Protein AF-A0A6C0H748-F1 (afdb_monomer)

Structure (mmCIF, N/CA/C/O backbone):
data_AF-A0A6C0H748-F1
#
_entry.id   AF-A0A6C0H748-F1
#
loop_
_atom_site.group_PDB
_atom_site.id
_atom_site.type_symbol
_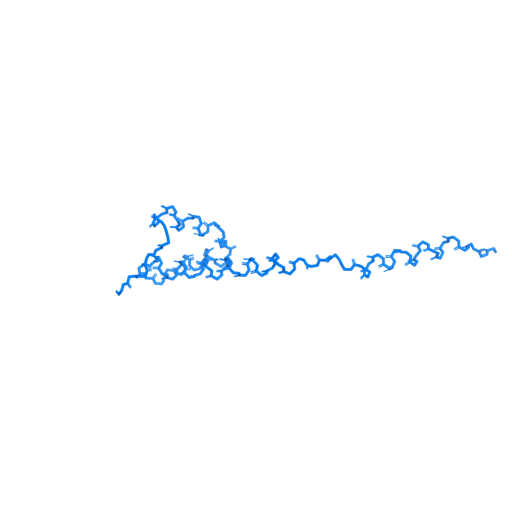atom_site.label_atom_id
_atom_site.label_alt_id
_atom_site.label_comp_id
_atom_site.label_asym_id
_atom_site.label_entity_id
_atom_site.label_seq_id
_atom_site.pdbx_PDB_ins_code
_atom_site.Cartn_x
_atom_site.Cartn_y
_atom_site.Cartn_z
_atom_site.occupancy
_atom_site.B_iso_or_equiv
_atom_site.auth_seq_id
_atom_site.auth_comp_id
_atom_site.auth_asym_id
_atom_site.auth_atom_id
_atom_site.pdbx_PDB_model_num
ATOM 1 N N . MET A 1 1 ? 30.036 -31.755 -44.510 1.00 51.31 1 MET A N 1
ATOM 2 C CA . MET A 1 1 ? 29.430 -30.453 -44.857 1.00 51.31 1 MET A CA 1
ATOM 3 C C . MET A 1 1 ? 29.113 -29.741 -43.559 1.00 51.31 1 MET A C 1
ATOM 5 O O . MET A 1 1 ? 28.197 -30.150 -42.863 1.00 51.31 1 MET A O 1
ATOM 9 N N . HIS A 1 2 ? 29.948 -28.777 -43.183 1.00 49.84 2 HIS A N 1
ATOM 10 C CA . HIS A 1 2 ? 29.720 -27.914 -42.027 1.00 49.84 2 HIS A CA 1
ATOM 11 C C . HIS A 1 2 ? 28.736 -26.833 -42.486 1.00 49.84 2 HIS A C 1
ATOM 13 O O . HIS A 1 2 ? 28.998 -26.193 -43.504 1.00 49.84 2 HIS A O 1
ATOM 19 N N . ASN A 1 3 ? 27.566 -26.740 -41.852 1.00 52.53 3 ASN A N 1
ATOM 20 C CA . ASN A 1 3 ? 26.526 -25.788 -42.235 1.00 52.53 3 ASN A CA 1
ATOM 21 C C . ASN A 1 3 ? 26.639 -24.549 -41.327 1.00 52.53 3 ASN A C 1
ATOM 23 O O . ASN A 1 3 ? 26.150 -24.604 -40.198 1.00 52.53 3 ASN A O 1
ATOM 27 N N . PRO A 1 4 ? 27.278 -23.460 -41.793 1.00 57.03 4 PRO A N 1
ATOM 28 C CA . PRO A 1 4 ? 27.560 -22.282 -40.970 1.00 57.03 4 PRO A CA 1
ATOM 29 C C . PRO A 1 4 ? 26.292 -21.548 -40.507 1.00 57.03 4 PRO A C 1
ATOM 31 O O . PRO A 1 4 ? 26.331 -20.816 -39.526 1.00 57.03 4 PRO A O 1
ATOM 34 N N . TYR A 1 5 ? 25.145 -21.787 -41.151 1.00 57.72 5 TYR A N 1
ATOM 35 C CA . TYR A 1 5 ? 23.887 -21.111 -40.826 1.00 57.72 5 TYR A CA 1
ATOM 36 C C . TYR A 1 5 ? 23.222 -21.614 -39.537 1.00 57.72 5 TYR A C 1
ATOM 38 O O . TYR A 1 5 ? 22.344 -20.945 -39.006 1.00 57.72 5 TYR A O 1
ATOM 46 N N . MET A 1 6 ? 23.604 -22.795 -39.035 1.00 56.47 6 MET A N 1
ATOM 47 C CA . MET A 1 6 ? 23.005 -23.366 -37.818 1.00 56.47 6 MET A CA 1
ATOM 48 C C . MET A 1 6 ? 23.680 -22.845 -36.535 1.00 56.47 6 MET A C 1
ATOM 50 O O . MET A 1 6 ? 23.052 -22.790 -35.479 1.00 56.47 6 MET A O 1
ATOM 54 N N . GLU A 1 7 ? 24.949 -22.438 -36.631 1.00 58.84 7 GLU A N 1
ATOM 55 C CA . GLU A 1 7 ? 25.718 -21.864 -35.520 1.00 58.84 7 GLU A CA 1
ATOM 56 C C . GLU A 1 7 ? 25.298 -20.415 -35.242 1.00 58.84 7 GLU A C 1
ATOM 58 O O . GLU A 1 7 ? 25.077 -20.054 -34.088 1.00 58.84 7 GLU A O 1
ATOM 63 N N . GLU A 1 8 ? 25.083 -19.608 -36.287 1.00 57.81 8 GLU A N 1
ATOM 64 C CA . GLU A 1 8 ? 24.642 -18.209 -36.152 1.00 57.81 8 GLU A CA 1
ATOM 65 C C . GLU A 1 8 ? 23.304 -18.087 -35.407 1.00 57.81 8 GLU A C 1
ATOM 67 O O . GLU A 1 8 ? 23.177 -17.273 -34.492 1.00 57.81 8 GLU A O 1
ATOM 72 N N . THR A 1 9 ? 22.334 -18.960 -35.707 1.00 58.53 9 THR A N 1
ATOM 73 C CA . THR A 1 9 ? 21.026 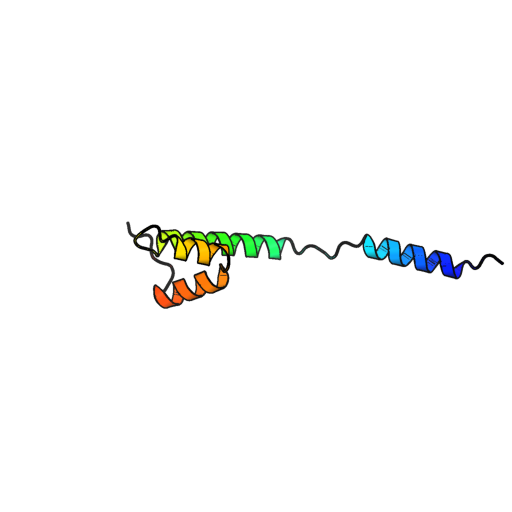-18.960 -35.029 1.00 58.53 9 THR A CA 1
ATOM 74 C C . THR A 1 9 ? 21.115 -19.292 -33.540 1.00 58.53 9 THR A C 1
ATOM 76 O O . THR A 1 9 ? 20.363 -18.743 -32.739 1.00 58.53 9 THR A O 1
ATOM 79 N N . TYR A 1 10 ? 22.049 -20.163 -33.147 1.00 57.34 10 TYR A N 1
ATOM 80 C CA . TYR A 1 10 ? 22.238 -20.541 -31.745 1.00 57.34 10 TYR A CA 1
ATOM 81 C C . TYR A 1 10 ? 22.882 -19.410 -30.929 1.00 57.34 10 TYR A C 1
ATOM 83 O O . TYR A 1 10 ? 22.488 -19.162 -29.787 1.00 57.34 10 TYR A O 1
ATOM 91 N N . TYR A 1 11 ? 23.844 -18.691 -31.516 1.00 57.78 11 TYR A N 1
ATOM 92 C CA . TYR A 1 11 ? 24.479 -17.542 -30.869 1.00 57.78 11 TYR A CA 1
ATOM 93 C C . TYR A 1 11 ? 23.525 -16.350 -30.712 1.00 57.78 11 TYR A C 1
ATOM 95 O O . TYR A 1 11 ? 23.571 -15.680 -29.677 1.00 57.78 11 TYR A O 1
ATOM 103 N N . ASP A 1 12 ? 22.633 -16.116 -31.678 1.00 60.97 12 ASP A N 1
ATOM 104 C CA . ASP A 1 12 ? 21.625 -15.051 -31.597 1.00 60.97 12 ASP A CA 1
ATOM 105 C C . ASP A 1 12 ? 20.607 -15.284 -30.469 1.00 60.97 12 ASP A C 1
ATOM 107 O O . ASP A 1 12 ? 20.298 -14.356 -29.712 1.00 60.97 12 ASP A O 1
ATOM 111 N N . ASP A 1 13 ? 20.127 -16.520 -30.293 1.00 60.91 13 ASP A N 1
ATOM 112 C CA . ASP A 1 13 ? 19.205 -16.864 -29.203 1.00 60.91 13 ASP A CA 1
ATOM 113 C C . ASP A 1 13 ? 19.877 -16.755 -27.822 1.00 60.91 13 ASP A C 1
ATOM 115 O O . ASP A 1 13 ? 19.270 -16.237 -26.876 1.00 60.91 13 ASP A O 1
ATOM 119 N N . LEU A 1 14 ? 21.154 -17.145 -27.714 1.00 60.44 14 LEU A N 1
ATOM 120 C CA . LEU A 1 14 ? 21.947 -17.001 -26.487 1.00 60.44 14 LEU A CA 1
ATOM 121 C C . LEU A 1 14 ? 22.147 -15.521 -26.111 1.00 60.44 14 LEU A C 1
ATOM 123 O O . LEU A 1 14 ? 22.000 -15.138 -24.943 1.00 60.44 14 LEU A O 1
ATOM 127 N N . ASN A 1 15 ? 22.416 -14.668 -27.103 1.00 56.03 15 ASN A N 1
ATOM 128 C CA . ASN A 1 15 ? 22.553 -13.228 -26.895 1.00 56.03 15 ASN A CA 1
ATOM 129 C C . ASN A 1 15 ? 21.222 -12.609 -26.450 1.00 56.03 15 ASN A C 1
ATOM 131 O O . ASN A 1 15 ? 21.198 -11.782 -25.538 1.00 56.03 15 ASN A O 1
ATOM 135 N N . LYS A 1 16 ? 20.097 -13.067 -27.013 1.00 55.19 16 LYS A N 1
ATOM 136 C CA . LYS A 1 16 ? 18.743 -12.612 -26.657 1.00 55.19 16 LYS A CA 1
ATOM 137 C C . LYS A 1 16 ? 18.370 -12.906 -25.204 1.00 55.19 16 LYS A C 1
ATOM 139 O O . LYS A 1 16 ? 17.711 -12.077 -24.578 1.00 55.19 16 LYS A O 1
ATOM 144 N N . SER A 1 17 ? 18.836 -14.022 -24.640 1.00 54.91 17 SER A N 1
ATOM 145 C CA . SER A 1 17 ? 18.705 -14.309 -23.202 1.00 54.91 17 SER A CA 1
ATOM 146 C C . SER A 1 17 ? 19.580 -13.422 -22.300 1.00 54.91 17 SER A C 1
ATOM 148 O O . SER A 1 17 ? 19.232 -13.223 -21.136 1.00 54.91 17 SER A O 1
ATOM 150 N N . CYS A 1 18 ? 20.669 -12.843 -22.822 1.00 54.91 18 CYS A N 1
ATOM 151 C CA . CYS A 1 18 ? 21.531 -11.892 -22.105 1.00 54.91 18 CYS A CA 1
ATOM 152 C C . CYS A 1 18 ? 21.008 -10.446 -22.119 1.00 54.91 18 CYS A C 1
ATOM 154 O O . CYS A 1 18 ? 21.379 -9.656 -21.247 1.00 54.91 18 CYS A O 1
ATOM 156 N N . TYR A 1 19 ? 20.103 -10.093 -23.039 1.00 54.41 19 TYR A N 1
ATOM 157 C CA . TYR A 1 19 ? 19.354 -8.836 -22.985 1.00 54.41 19 TYR A CA 1
ATOM 158 C C . TYR A 1 19 ? 18.213 -8.964 -21.976 1.00 54.41 19 TYR A C 1
ATOM 160 O O . TYR A 1 19 ? 17.036 -9.071 -22.327 1.00 54.41 19 TYR A O 1
ATOM 168 N N . LEU A 1 20 ? 18.597 -8.958 -20.693 1.00 58.88 20 LEU A N 1
ATOM 169 C CA . LEU A 1 20 ? 17.713 -8.707 -19.561 1.00 58.88 20 LEU A CA 1
ATOM 170 C C . LEU A 1 20 ? 16.717 -7.616 -19.965 1.00 58.88 20 LEU A C 1
ATOM 172 O O . LEU A 1 20 ? 17.094 -6.468 -20.214 1.00 58.88 20 LEU A O 1
ATOM 176 N N . LYS A 1 21 ? 15.439 -7.991 -20.035 1.00 61.53 21 LYS A N 1
ATOM 177 C CA . LYS A 1 21 ? 14.325 -7.055 -20.180 1.00 61.53 21 LYS A CA 1
ATOM 178 C C . LYS A 1 21 ? 14.577 -5.904 -19.199 1.00 61.53 21 LYS A C 1
ATOM 180 O O . LYS A 1 21 ? 14.802 -6.207 -1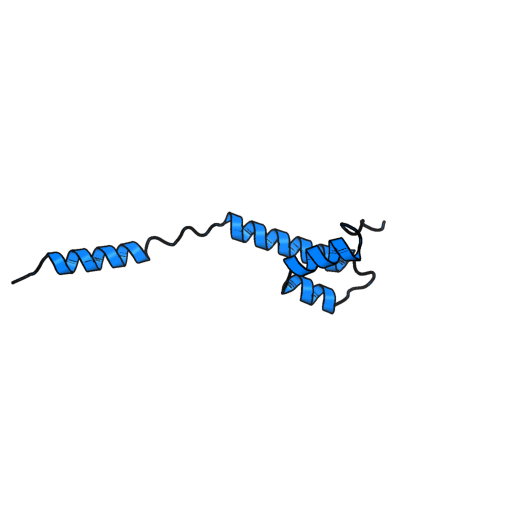8.024 1.00 61.53 21 LYS A O 1
ATOM 185 N N . PRO A 1 22 ? 14.591 -4.630 -19.634 1.00 59.19 22 PRO A N 1
ATOM 186 C CA . PRO A 1 22 ? 14.936 -3.528 -18.752 1.00 59.19 22 PRO A CA 1
ATOM 187 C C . PRO A 1 22 ? 14.008 -3.584 -17.542 1.00 59.19 22 PRO A C 1
ATOM 189 O O . PRO A 1 22 ? 12.792 -3.413 -17.654 1.00 59.19 22 PRO A O 1
ATOM 192 N N . ILE A 1 23 ? 14.588 -3.914 -16.388 1.00 63.81 23 ILE A N 1
ATOM 193 C CA . ILE A 1 23 ? 13.903 -3.863 -15.108 1.00 63.81 23 ILE A CA 1
ATOM 194 C C . ILE A 1 23 ? 13.545 -2.392 -14.950 1.00 63.81 23 ILE A C 1
ATOM 196 O O . ILE A 1 23 ? 14.425 -1.548 -14.793 1.00 63.81 23 ILE A O 1
ATOM 200 N N . ASN A 1 24 ? 12.259 -2.064 -15.062 1.00 72.88 24 ASN A N 1
ATOM 201 C CA . ASN A 1 24 ? 11.778 -0.710 -14.826 1.00 72.88 24 ASN A CA 1
ATOM 202 C C . ASN A 1 24 ? 11.933 -0.422 -13.332 1.00 72.88 24 ASN A C 1
ATOM 204 O O . ASN A 1 24 ? 10.999 -0.583 -12.558 1.00 72.88 24 ASN A O 1
ATOM 208 N N . ILE A 1 25 ? 13.128 -0.024 -12.905 1.00 79.38 25 ILE A N 1
ATOM 209 C CA . ILE A 1 25 ? 13.454 0.264 -11.502 1.00 79.38 25 ILE A CA 1
ATOM 210 C C . ILE A 1 25 ? 12.463 1.285 -10.925 1.00 79.38 25 ILE A C 1
ATOM 212 O O . ILE A 1 25 ? 11.997 1.128 -9.801 1.00 79.38 25 ILE A O 1
ATOM 216 N N . ASN A 1 26 ? 12.037 2.253 -11.741 1.00 83.06 26 ASN A N 1
ATOM 217 C CA . ASN A 1 26 ? 10.995 3.220 -11.394 1.00 83.06 26 ASN A CA 1
ATOM 218 C C . ASN A 1 26 ? 9.663 2.560 -11.008 1.00 83.06 26 ASN A C 1
ATOM 220 O O . ASN A 1 26 ? 9.005 3.017 -10.078 1.00 83.06 26 ASN A O 1
ATOM 224 N N . TYR A 1 27 ? 9.279 1.474 -11.685 1.00 85.31 27 TYR A N 1
ATOM 225 C CA . TYR A 1 27 ? 8.078 0.708 -11.356 1.00 85.31 27 TYR A CA 1
ATOM 226 C C . TYR A 1 27 ? 8.215 0.105 -9.955 1.00 85.31 27 TYR A C 1
ATOM 228 O O . TYR A 1 27 ? 7.376 0.353 -9.094 1.00 85.31 27 TYR A O 1
ATOM 236 N N . TYR A 1 28 ? 9.315 -0.596 -9.677 1.00 85.94 28 TYR A N 1
ATOM 237 C CA . TYR A 1 28 ? 9.548 -1.195 -8.359 1.00 85.94 28 TYR A CA 1
ATOM 238 C C . TYR A 1 28 ? 9.587 -0.156 -7.235 1.00 85.94 28 TYR A C 1
ATOM 240 O O . TYR A 1 28 ? 8.944 -0.350 -6.205 1.00 85.94 28 TYR A O 1
ATOM 248 N N . ILE A 1 29 ? 10.276 0.969 -7.447 1.00 90.25 29 ILE A N 1
ATOM 249 C CA . ILE A 1 29 ? 10.328 2.071 -6.477 1.00 90.25 29 ILE A CA 1
ATOM 250 C C . ILE A 1 29 ? 8.920 2.611 -6.203 1.00 90.25 29 ILE A C 1
ATOM 252 O O . ILE A 1 29 ? 8.541 2.770 -5.044 1.00 90.25 29 ILE A O 1
ATOM 256 N N . PHE A 1 30 ? 8.123 2.842 -7.248 1.00 90.12 30 PHE A N 1
ATOM 257 C CA . PHE A 1 30 ? 6.750 3.321 -7.108 1.00 90.12 30 PHE A CA 1
ATOM 258 C C . PHE A 1 30 ? 5.875 2.349 -6.304 1.00 90.12 30 PHE A C 1
ATOM 260 O O . PHE A 1 30 ? 5.166 2.771 -5.390 1.00 90.12 30 PHE A O 1
ATOM 267 N N . HIS A 1 31 ? 5.963 1.047 -6.589 1.00 89.19 31 HIS A N 1
ATOM 268 C CA . HIS A 1 31 ? 5.239 0.020 -5.839 1.00 89.19 31 HIS A CA 1
ATOM 269 C C . HIS A 1 31 ? 5.654 -0.024 -4.364 1.00 89.19 31 HIS A C 1
ATOM 271 O O . HIS A 1 31 ? 4.789 -0.081 -3.492 1.00 89.19 31 HIS A O 1
ATOM 277 N N . CYS A 1 32 ? 6.952 0.079 -4.068 1.00 91.50 32 CYS A N 1
ATOM 278 C CA . CYS A 1 32 ? 7.445 0.144 -2.692 1.00 91.50 32 CYS A CA 1
ATOM 279 C C . CYS A 1 32 ? 6.913 1.374 -1.945 1.00 91.50 32 CYS A C 1
ATOM 281 O O . CYS A 1 32 ? 6.447 1.245 -0.813 1.00 91.50 32 CYS A O 1
ATOM 283 N N . ILE A 1 33 ? 6.930 2.552 -2.578 1.00 93.56 33 ILE A N 1
ATOM 284 C CA . ILE A 1 33 ? 6.395 3.786 -1.984 1.00 93.56 33 ILE A CA 1
ATOM 285 C C . ILE A 1 33 ? 4.902 3.626 -1.677 1.00 93.56 33 ILE A C 1
ATOM 287 O O . ILE A 1 33 ? 4.466 3.954 -0.574 1.00 93.56 33 ILE A O 1
ATOM 291 N N . MET A 1 34 ? 4.123 3.073 -2.608 1.00 91.75 34 MET A N 1
ATOM 292 C CA . MET A 1 34 ? 2.689 2.855 -2.400 1.00 91.75 34 MET A CA 1
ATOM 293 C C . MET A 1 34 ? 2.408 1.871 -1.261 1.00 91.75 34 MET A C 1
ATOM 295 O O . MET A 1 34 ? 1.511 2.116 -0.457 1.00 91.75 34 MET A O 1
ATOM 299 N N . SER A 1 35 ? 3.203 0.811 -1.115 1.00 92.62 35 SER A N 1
ATOM 300 C CA . SER A 1 35 ? 3.083 -0.106 0.025 1.00 92.62 35 SER A CA 1
ATOM 301 C C . SER A 1 35 ? 3.378 0.576 1.363 1.00 92.62 35 SER A C 1
ATOM 303 O O . SER A 1 35 ? 2.643 0.372 2.329 1.00 92.62 35 SER A O 1
ATOM 305 N N . ILE A 1 36 ? 4.401 1.435 1.423 1.00 93.44 36 ILE A N 1
ATOM 306 C CA . ILE A 1 36 ? 4.715 2.219 2.629 1.00 93.44 36 ILE A CA 1
ATOM 307 C C . ILE A 1 36 ? 3.550 3.153 2.978 1.00 93.44 36 ILE A C 1
ATOM 309 O O . ILE A 1 36 ? 3.142 3.218 4.137 1.00 93.44 36 ILE A O 1
ATOM 313 N N . ILE A 1 37 ? 2.975 3.834 1.981 1.00 91.62 37 ILE A N 1
ATOM 314 C CA . ILE A 1 37 ? 1.815 4.717 2.170 1.00 91.62 37 ILE A CA 1
ATOM 315 C C . ILE A 1 37 ? 0.603 3.927 2.679 1.00 91.62 37 ILE A C 1
ATOM 317 O O . ILE A 1 37 ? -0.069 4.377 3.605 1.00 91.62 37 ILE A O 1
ATOM 321 N N . ALA A 1 38 ? 0.331 2.747 2.120 1.00 91.44 38 ALA A N 1
ATOM 322 C CA . ALA A 1 38 ? -0.779 1.905 2.557 1.00 91.44 38 ALA A CA 1
ATOM 323 C C . ALA A 1 38 ? -0.634 1.490 4.029 1.00 91.44 38 ALA A C 1
ATOM 325 O O . ALA A 1 38 ? -1.591 1.597 4.795 1.00 91.44 38 ALA A O 1
ATOM 326 N N . VAL A 1 39 ? 0.567 1.074 4.443 1.00 90.69 39 VAL A N 1
ATOM 327 C CA . VAL A 1 39 ? 0.856 0.724 5.843 1.00 90.69 39 VAL A CA 1
ATOM 328 C C . VAL A 1 39 ? 0.748 1.949 6.750 1.00 90.69 39 VAL A C 1
ATOM 330 O O . VAL A 1 39 ? 0.138 1.869 7.814 1.00 90.69 39 VAL A O 1
ATOM 333 N N . PHE A 1 40 ? 1.273 3.100 6.325 1.00 88.88 40 PHE A N 1
ATOM 334 C CA . PHE A 1 40 ? 1.141 4.355 7.066 1.00 88.88 40 PHE A CA 1
ATOM 335 C C . PHE A 1 40 ? -0.330 4.726 7.292 1.00 88.88 40 PHE A C 1
ATOM 337 O O . PHE A 1 40 ? -0.718 5.045 8.417 1.00 88.88 40 PHE A O 1
ATOM 344 N N . LEU A 1 41 ? -1.170 4.621 6.258 1.00 87.81 41 LEU A N 1
ATOM 345 C CA . LEU A 1 41 ? -2.617 4.816 6.374 1.00 87.81 41 LEU A CA 1
ATOM 346 C C . LEU A 1 41 ? -3.246 3.769 7.298 1.00 87.81 41 LEU A C 1
ATOM 348 O O . LEU A 1 41 ? -4.098 4.106 8.111 1.00 87.81 41 LEU A O 1
ATOM 352 N N . ALA A 1 42 ? -2.816 2.508 7.240 1.00 88.75 42 ALA A N 1
ATOM 353 C CA . ALA A 1 42 ? -3.331 1.472 8.132 1.00 88.75 42 ALA A CA 1
ATOM 354 C C . ALA A 1 42 ? -3.049 1.756 9.607 1.00 88.75 42 ALA A C 1
ATOM 356 O O . ALA A 1 42 ? -3.904 1.489 10.450 1.00 88.75 42 ALA A O 1
ATOM 357 N N . VAL A 1 43 ? -1.898 2.342 9.916 1.00 86.00 43 VAL A N 1
ATOM 358 C CA . VAL A 1 43 ? -1.543 2.707 11.290 1.00 86.00 43 VAL A CA 1
ATOM 359 C C . VAL A 1 43 ? -2.230 4.002 11.730 1.00 86.00 43 VAL A C 1
ATOM 361 O O . VAL A 1 43 ? -2.694 4.084 12.860 1.00 86.00 43 VAL A O 1
ATOM 364 N N . THR A 1 44 ? -2.324 5.009 10.859 1.00 84.44 44 THR A N 1
ATOM 365 C CA . THR A 1 44 ? -2.827 6.347 11.234 1.00 84.44 44 THR A CA 1
ATOM 366 C C . THR A 1 44 ? -4.346 6.489 11.168 1.00 84.44 44 THR A C 1
ATOM 368 O O . THR A 1 44 ? -4.929 7.240 11.948 1.00 84.44 44 THR A O 1
ATOM 371 N N . CYS A 1 45 ? -5.008 5.781 10.253 1.00 82.19 45 CYS A N 1
ATOM 372 C CA . CYS A 1 45 ? -6.455 5.878 10.059 1.00 82.19 45 CYS A CA 1
ATOM 373 C C . CYS A 1 45 ? -7.270 5.028 11.031 1.00 82.19 45 CYS A C 1
ATOM 375 O O . CYS A 1 45 ? -8.437 5.329 11.301 1.00 82.19 45 CYS A O 1
ATOM 377 N N . ASN A 1 46 ? -6.678 3.952 11.546 1.00 80.50 46 ASN A N 1
ATOM 378 C CA . ASN A 1 46 ? -7.333 3.108 12.529 1.00 80.50 46 ASN A CA 1
ATOM 379 C C . ASN A 1 46 ? -7.054 3.673 13.926 1.00 80.50 46 ASN A C 1
ATOM 381 O O . ASN A 1 46 ? -5.915 3.949 14.281 1.00 80.50 46 ASN A O 1
ATOM 385 N N . LYS A 1 47 ? -8.110 3.858 14.730 1.00 70.06 47 LYS A N 1
ATOM 386 C CA . LYS A 1 47 ? -8.001 4.374 16.111 1.00 70.06 47 LYS A CA 1
ATOM 387 C C . LYS A 1 47 ? -7.174 3.461 17.030 1.00 70.06 47 LYS A C 1
ATOM 389 O O . LYS A 1 47 ? -6.711 3.913 18.068 1.00 70.06 47 LYS A O 1
ATOM 394 N N . GLU A 1 48 ? -7.011 2.201 16.638 1.00 75.69 48 GLU A N 1
ATOM 395 C CA . GLU A 1 48 ? -6.218 1.171 17.303 1.00 75.69 48 GLU A CA 1
ATOM 396 C C . GLU A 1 48 ? -5.412 0.403 16.248 1.00 75.69 48 GLU A C 1
ATOM 398 O O . GLU A 1 48 ? -5.743 0.447 15.057 1.00 75.69 48 GLU A O 1
ATOM 403 N N . LEU A 1 49 ? -4.380 -0.332 16.676 1.00 74.38 49 LEU A N 1
ATOM 404 C CA . LEU A 1 49 ? -3.619 -1.233 15.808 1.00 74.38 49 LEU A CA 1
ATOM 405 C C . LEU A 1 49 ? -4.503 -2.391 15.328 1.00 74.38 49 LEU A C 1
ATOM 407 O O . LEU A 1 49 ? -4.516 -3.484 15.891 1.00 74.38 49 LEU A O 1
ATOM 411 N N . ASN A 1 50 ? -5.247 -2.143 14.254 1.00 85.06 50 ASN A N 1
ATOM 412 C CA . ASN A 1 50 ? -6.065 -3.152 13.614 1.00 85.06 50 ASN A CA 1
ATOM 413 C C . ASN A 1 50 ? -5.179 -4.036 12.728 1.00 85.06 50 ASN A C 1
ATOM 415 O O . ASN A 1 50 ? -4.808 -3.663 11.612 1.00 85.06 50 ASN A O 1
ATOM 419 N N . ILE A 1 51 ? -4.860 -5.228 13.235 1.00 87.06 51 ILE A N 1
ATOM 420 C CA . ILE A 1 51 ? -4.040 -6.230 12.542 1.00 87.06 51 ILE A CA 1
ATOM 421 C C . ILE A 1 51 ? -4.639 -6.584 11.172 1.00 87.06 51 ILE A C 1
ATOM 423 O O . ILE A 1 51 ? -3.895 -6.773 10.214 1.00 87.06 51 ILE A O 1
ATOM 427 N N . ILE A 1 52 ? -5.970 -6.611 11.040 1.00 87.81 52 ILE A N 1
ATOM 428 C CA . ILE A 1 52 ? -6.647 -6.919 9.771 1.00 87.81 52 ILE A CA 1
ATOM 429 C C . ILE A 1 52 ? -6.356 -5.827 8.737 1.00 87.81 52 ILE A C 1
ATOM 431 O O . ILE A 1 52 ? -6.006 -6.133 7.599 1.00 87.81 52 ILE A O 1
ATOM 435 N N . SER A 1 53 ? -6.436 -4.558 9.140 1.00 87.38 53 SER A N 1
ATOM 436 C CA . SER A 1 53 ? -6.099 -3.425 8.274 1.00 87.38 53 SER A CA 1
ATOM 437 C C . SER A 1 53 ? -4.624 -3.433 7.865 1.00 87.38 53 SER A C 1
ATOM 439 O O . SER A 1 53 ? -4.302 -3.127 6.719 1.00 87.38 53 SER A O 1
ATOM 441 N N . LEU A 1 54 ? -3.727 -3.834 8.771 1.00 89.25 54 LEU A N 1
ATOM 442 C CA . LEU A 1 54 ? -2.295 -3.951 8.488 1.00 89.25 54 LEU A CA 1
ATOM 443 C C . LEU A 1 54 ? -1.997 -5.074 7.484 1.00 89.25 54 LEU A C 1
ATOM 445 O O . LEU A 1 54 ? -1.236 -4.874 6.538 1.00 89.25 54 LEU A O 1
ATOM 449 N N . ILE A 1 55 ? -2.634 -6.236 7.651 1.00 91.75 55 ILE A N 1
ATOM 450 C CA . ILE A 1 55 ? -2.544 -7.354 6.703 1.00 91.75 55 ILE A CA 1
ATOM 451 C C . ILE A 1 55 ? -3.079 -6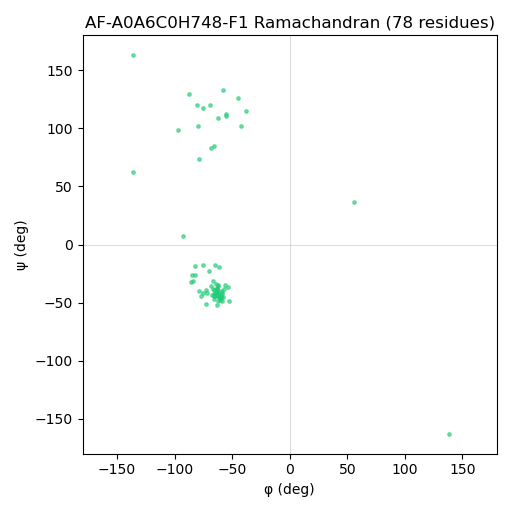.915 5.334 1.00 91.75 55 ILE A C 1
ATOM 453 O O . ILE A 1 55 ? -2.403 -7.095 4.322 1.00 91.75 55 ILE A O 1
ATOM 457 N N . ALA A 1 56 ? -4.249 -6.276 5.287 1.00 90.12 56 ALA A N 1
ATOM 458 C CA . ALA A 1 56 ? -4.828 -5.787 4.038 1.00 90.12 56 ALA A CA 1
ATOM 459 C C . ALA A 1 56 ? -3.911 -4.778 3.322 1.00 90.12 56 ALA A C 1
ATOM 461 O O . ALA A 1 56 ? -3.748 -4.863 2.106 1.00 90.12 56 ALA A O 1
ATOM 462 N N . ALA A 1 57 ? -3.257 -3.877 4.060 1.00 90.94 57 ALA A N 1
ATOM 463 C CA . ALA A 1 57 ? -2.305 -2.920 3.500 1.00 90.94 57 ALA A CA 1
ATOM 464 C C . ALA A 1 57 ? -1.027 -3.570 2.941 1.00 90.94 57 ALA A C 1
ATOM 466 O O . ALA A 1 57 ? -0.474 -3.066 1.966 1.00 90.94 57 ALA A O 1
ATOM 467 N N . LEU A 1 58 ? -0.568 -4.686 3.519 1.00 90.06 58 LEU A N 1
ATOM 468 C CA . LEU A 1 58 ? 0.622 -5.408 3.052 1.00 90.06 58 LEU A CA 1
ATOM 469 C C . LEU A 1 58 ? 0.356 -6.241 1.793 1.00 90.06 58 LEU A C 1
ATOM 471 O O . LEU A 1 58 ? 1.163 -6.225 0.866 1.00 90.06 58 LEU A O 1
ATOM 475 N N . PHE A 1 59 ? -0.767 -6.963 1.749 1.00 92.25 59 PHE A N 1
ATOM 476 C CA . PHE A 1 59 ? -1.103 -7.829 0.612 1.00 92.25 59 PHE A CA 1
ATOM 477 C C . PHE A 1 59 ? -1.779 -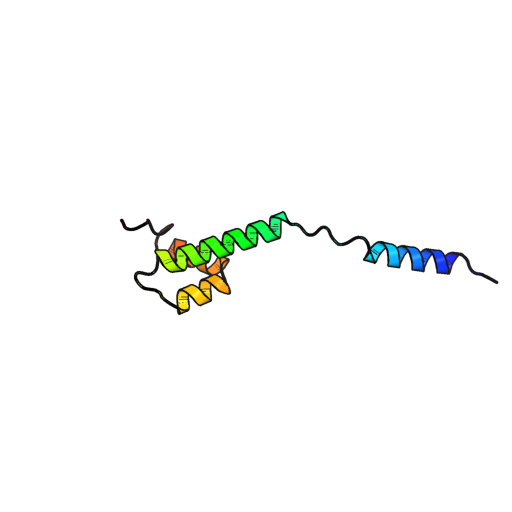7.066 -0.535 1.00 92.25 59 PHE A C 1
ATOM 479 O O . PHE A 1 59 ? -1.595 -7.416 -1.700 1.00 92.25 59 PHE A O 1
ATOM 486 N N . PHE A 1 60 ? -2.539 -6.013 -0.222 1.00 93.44 60 PHE A N 1
ATOM 487 C CA . PHE A 1 60 ? -3.337 -5.257 -1.189 1.00 93.44 60 PHE A CA 1
ATOM 488 C C . PHE A 1 60 ? -3.206 -3.736 -0.984 1.00 93.44 60 PHE A C 1
ATOM 490 O O . PHE A 1 60 ? -4.208 -3.055 -0.742 1.00 93.44 60 PHE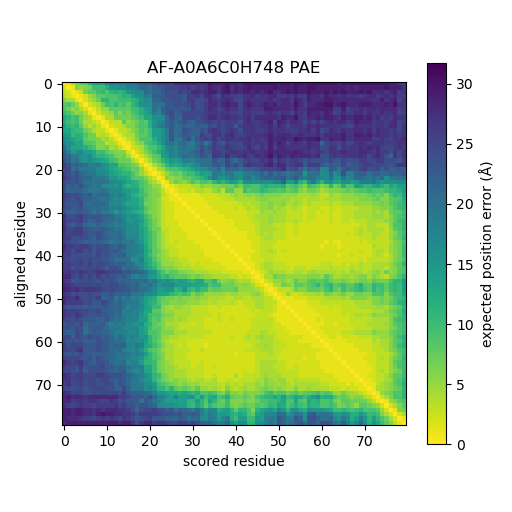 A O 1
ATOM 497 N N . PRO A 1 61 ? -1.997 -3.161 -1.133 1.00 91.75 61 PRO A N 1
ATOM 498 C CA . PRO A 1 61 ? -1.732 -1.761 -0.795 1.00 91.75 61 PRO A CA 1
ATOM 499 C C . PRO A 1 61 ? -2.614 -0.775 -1.570 1.00 91.75 61 PRO A C 1
ATOM 501 O O . PRO A 1 61 ? -3.153 0.165 -0.994 1.00 91.75 61 PRO A O 1
ATOM 504 N N . TYR A 1 62 ? -2.842 -1.018 -2.862 1.00 91.94 62 TYR A N 1
ATOM 505 C CA . TYR A 1 62 ? -3.673 -0.155 -3.707 1.00 91.94 62 TYR A CA 1
ATOM 506 C C . TYR A 1 62 ? -5.144 -0.149 -3.298 1.00 91.94 62 TYR A C 1
ATOM 508 O O . TYR A 1 62 ? -5.747 0.916 -3.169 1.00 91.94 62 TYR A O 1
ATOM 516 N N . LEU A 1 63 ? -5.717 -1.336 -3.074 1.00 92.50 63 LEU A N 1
ATOM 517 C CA . LEU A 1 63 ? -7.102 -1.455 -2.623 1.00 92.50 63 LEU A CA 1
ATOM 518 C C . LEU A 1 63 ? -7.264 -0.817 -1.247 1.00 92.50 63 LEU A C 1
ATOM 520 O O . LEU A 1 63 ? -8.253 -0.126 -1.010 1.00 92.50 63 LEU A O 1
ATOM 524 N N . TYR A 1 64 ? -6.269 -0.988 -0.375 1.00 90.56 64 TYR A N 1
ATOM 525 C CA . TYR A 1 64 ? -6.272 -0.391 0.949 1.00 90.56 64 TYR A CA 1
ATOM 526 C C . TYR A 1 64 ? -6.217 1.143 0.897 1.00 90.56 64 TYR A C 1
ATOM 528 O O . TYR A 1 64 ? -6.993 1.797 1.590 1.00 90.56 64 TYR A O 1
ATOM 536 N N . ILE A 1 65 ? -5.366 1.733 0.049 1.00 90.12 65 ILE A N 1
ATOM 537 C CA . ILE A 1 65 ? -5.306 3.193 -0.141 1.00 90.12 65 ILE A CA 1
ATOM 538 C C . ILE A 1 65 ? -6.663 3.731 -0.609 1.00 90.12 65 ILE A C 1
ATOM 540 O O . ILE A 1 65 ? -7.172 4.687 -0.026 1.00 90.12 65 ILE A O 1
ATOM 544 N N . ILE A 1 66 ? -7.278 3.109 -1.619 1.00 91.38 66 ILE A N 1
ATOM 545 C CA . ILE A 1 66 ? -8.588 3.535 -2.140 1.00 91.38 66 ILE A CA 1
ATOM 546 C C . ILE A 1 66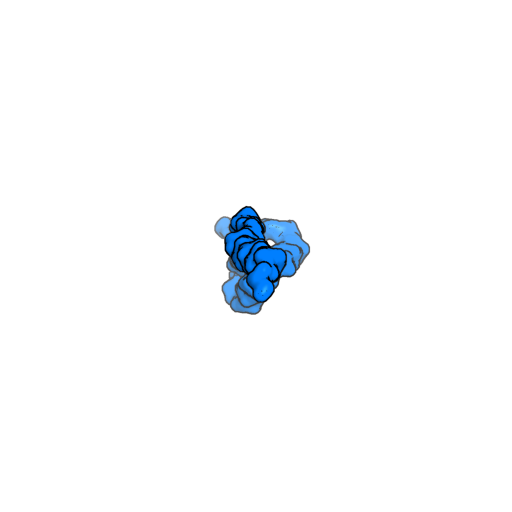 ? -9.667 3.410 -1.061 1.00 91.38 66 ILE A C 1
ATOM 548 O O . ILE A 1 66 ? -10.404 4.368 -0.818 1.00 91.38 66 ILE A O 1
ATOM 552 N N . TYR A 1 67 ? -9.735 2.259 -0.385 1.00 89.06 67 TYR A N 1
ATOM 553 C CA . TYR A 1 67 ? -10.634 2.042 0.748 1.00 89.06 67 TYR A CA 1
ATOM 554 C C . TYR A 1 67 ? -10.458 3.140 1.797 1.00 89.06 67 TYR A C 1
ATOM 556 O O . TYR A 1 67 ? -11.437 3.755 2.216 1.00 89.06 67 TYR A O 1
ATOM 564 N N . SER A 1 68 ? -9.210 3.431 2.165 1.00 86.62 68 SER A N 1
ATOM 565 C CA . SER A 1 68 ? -8.889 4.421 3.182 1.00 86.62 68 SER A CA 1
ATOM 566 C C . SER A 1 68 ? -9.354 5.820 2.778 1.00 86.62 68 SER A C 1
ATOM 568 O O . SER A 1 68 ? -9.965 6.514 3.586 1.00 86.62 68 SER A O 1
ATOM 570 N N . LEU A 1 69 ? -9.119 6.226 1.527 1.00 86.75 69 LEU A N 1
ATOM 571 C CA . LEU A 1 69 ? -9.541 7.532 1.011 1.00 86.75 69 LEU A CA 1
ATOM 572 C C . LEU A 1 69 ? -11.068 7.686 1.003 1.00 86.75 69 LEU A C 1
ATOM 574 O O . LEU A 1 69 ? -11.576 8.748 1.363 1.00 86.75 69 LEU A O 1
ATOM 578 N N . ILE A 1 70 ? -11.799 6.636 0.623 1.00 87.88 70 ILE A N 1
ATOM 579 C CA . ILE A 1 70 ? -13.267 6.652 0.571 1.00 87.88 70 ILE A CA 1
ATOM 580 C C . ILE A 1 70 ? -13.856 6.633 1.986 1.00 87.88 70 ILE A C 1
ATOM 582 O O . ILE A 1 70 ? -14.690 7.472 2.327 1.00 87.88 70 ILE A O 1
ATOM 586 N N . TYR A 1 71 ? -13.417 5.689 2.818 1.00 85.19 71 TYR A N 1
ATOM 587 C CA . TYR A 1 71 ? -13.997 5.437 4.135 1.00 85.19 71 TYR A CA 1
ATOM 588 C C . TYR A 1 71 ? -13.655 6.542 5.142 1.00 85.19 71 TYR A C 1
ATOM 590 O O . TYR A 1 71 ? -14.525 7.000 5.884 1.00 85.19 71 TYR A O 1
ATOM 598 N N . HIS A 1 72 ? -12.411 7.027 5.133 1.00 80.50 72 HIS A N 1
ATOM 599 C CA . HIS A 1 72 ? -11.955 8.085 6.039 1.00 80.50 72 HIS A CA 1
ATOM 600 C C . HIS A 1 72 ? -12.079 9.498 5.448 1.00 80.50 72 HIS A C 1
ATOM 602 O O . HIS A 1 72 ? -11.645 10.460 6.079 1.00 80.50 72 HIS A O 1
ATOM 608 N N . LYS A 1 73 ? -12.714 9.640 4.272 1.00 74.19 73 LYS A N 1
ATOM 609 C CA . LYS A 1 73 ? -12.927 10.917 3.563 1.00 74.19 73 LYS A CA 1
ATOM 610 C C . LYS A 1 73 ? -11.629 11.698 3.287 1.00 74.19 73 LYS A C 1
ATOM 612 O O . LYS A 1 73 ? -11.625 12.926 3.340 1.00 74.19 73 LYS A O 1
ATOM 617 N N . GLY A 1 74 ? -10.536 10.996 2.989 1.00 68.88 74 GLY A N 1
ATOM 618 C CA . GLY A 1 74 ? -9.235 11.586 2.666 1.00 68.88 74 GLY A CA 1
ATOM 619 C C . GLY A 1 74 ? -8.055 10.861 3.312 1.00 68.88 74 GLY A C 1
ATOM 620 O O . GLY A 1 74 ? -8.166 9.719 3.754 1.00 68.88 74 GLY A O 1
ATOM 621 N N . ILE A 1 75 ? -6.904 11.537 3.343 1.00 73.50 75 ILE A N 1
ATOM 622 C CA . ILE A 1 75 ? -5.740 11.104 4.124 1.00 73.50 75 ILE A CA 1
ATOM 623 C C . ILE A 1 75 ? -6.072 11.429 5.576 1.00 73.50 75 ILE A C 1
ATOM 625 O O . ILE A 1 75 ? -6.294 12.594 5.904 1.00 73.50 75 ILE A O 1
ATOM 629 N N . CYS A 1 76 ? -6.153 10.410 6.426 1.00 71.00 76 CYS A N 1
ATOM 630 C CA . CYS A 1 76 ? -6.480 10.585 7.835 1.00 71.00 76 CYS A CA 1
ATOM 631 C C . CYS A 1 76 ? -5.495 11.578 8.446 1.00 71.00 76 CYS A C 1
ATOM 633 O O . CYS A 1 76 ? -4.294 11.315 8.497 1.00 71.00 76 CYS A O 1
ATOM 635 N N . CYS A 1 77 ? -5.992 12.760 8.821 1.00 59.53 77 CYS A N 1
ATOM 636 C CA . CYS A 1 77 ? -5.153 13.796 9.396 1.00 59.53 77 CYS A CA 1
ATOM 637 C C . CYS A 1 77 ? -4.475 13.236 10.644 1.00 59.53 77 CYS A C 1
ATOM 639 O O . CYS A 1 77 ? -5.152 12.633 11.480 1.00 59.53 77 CYS A O 1
ATOM 641 N N . LEU A 1 78 ? -3.159 13.457 10.751 1.00 52.25 78 LEU A N 1
ATOM 642 C CA . LEU A 1 78 ? -2.389 13.331 11.987 1.00 52.25 78 LEU A CA 1
ATOM 643 C C . LEU A 1 78 ? -3.225 13.952 13.108 1.00 52.25 78 LEU A C 1
ATOM 645 O O . LEU A 1 78 ? -3.368 15.173 13.172 1.00 52.25 78 LEU A O 1
ATOM 649 N N . LYS A 1 79 ? -3.8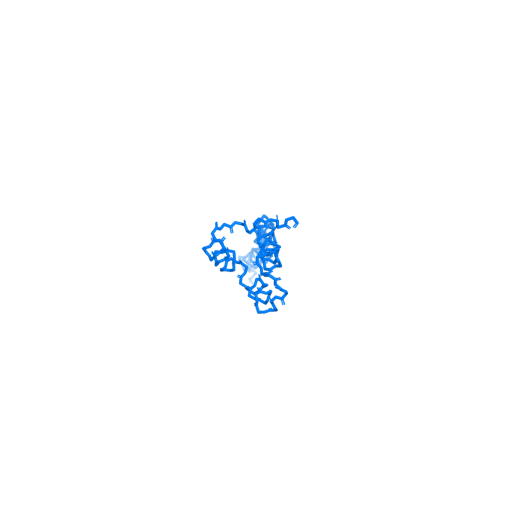71 13.114 13.919 1.00 42.19 79 LYS A N 1
ATOM 650 C CA . LYS A 1 79 ? -4.571 13.605 15.095 1.00 42.19 79 LYS A CA 1
ATOM 651 C C . LYS A 1 79 ? -3.459 14.064 16.049 1.00 42.19 79 LYS A C 1
ATOM 653 O O . LYS A 1 79 ? -2.584 13.238 16.311 1.00 42.19 79 LYS A O 1
ATOM 658 N N . PRO A 1 80 ? -3.420 15.349 16.445 1.00 40.19 80 PRO A N 1
ATOM 659 C CA . PRO A 1 80 ? -2.398 15.848 17.359 1.00 40.19 80 PRO A CA 1
ATOM 660 C C . PRO A 1 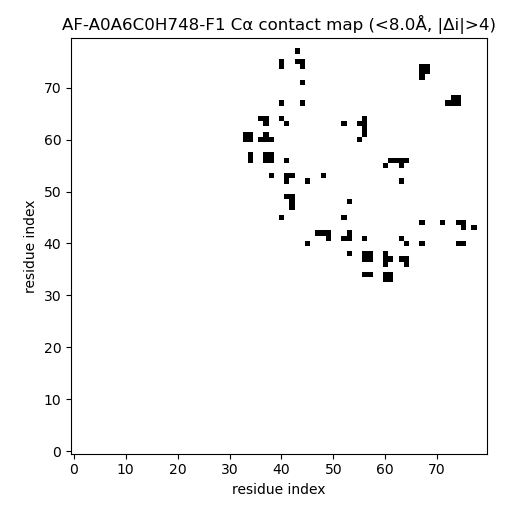80 ? -2.432 15.099 18.693 1.00 40.19 80 PRO A C 1
ATOM 662 O O . PRO A 1 80 ? -3.530 14.622 19.075 1.00 40.19 80 PRO A O 1
#

Organism: NCBI:txid1070528

Foldseek 3Di:
DDDPVVVVVVVVVVVVVVPDDPPPVVVVVVVVVLLVLQQVQCPQVDPDNDVVSNVCSNVPSPVSQVCSCVVVVHRRPRPD

pLDDT: mean 75.99, std 15.61, range [40.19, 93.56]

Nearest PDB structures (foldseek):
  8u83-assembly1_C3  TM=3.764E-01  e=8.694E+00  Homo sapiens

Mean predicted aligned error: 12.77 Å

Secondary structure (DSSP, 8-state):
---THHHHHHHHHHHHHHS-----HHHHHHHHHHHHHHHHHHHHHSSS--HHHHHHHHH-HHHHHHHHHHHTTSS-----

Solvent-accessible surface area (backbone atoms only — not comparable to full-atom values): 4668 Å² total; per-residue (Å²): 135,85,65,72,73,63,57,54,58,54,54,52,53,56,51,56,70,67,58,66,73,81,74,59,59,68,56,56,53,51,53,50,52,46,35,51,50,14,39,51,46,29,58,61,60,36,97,52,92,46,62,67,46,41,50,42,7,71,80,36,20,69,61,37,42,54,50,43,34,64,77,60,72,35,80,56,67,84,77,131

Radius of gyration: 23.72 Å; Cα contacts (8 Å, |Δi|>4): 52; chains: 1; bounding box: 44×46×62 Å

Sequence (80 aa):
MHNPYMEETYYDDLNKSCYLKPININYYIFHCIMSIIAVFLAVTCNKELNIISLIAALFFPYLYIIYSLIYHKGICCLKP